Protein AF-A0A222SMG8-F1 (afdb_monomer_lite)

Foldseek 3Di:
DDDDPPPDPDLVNVLVVLVVDPPRQPLVSLVSQLVVCVVVVPPVSNVVSCCQAAFQPPHPDDQDPVQKAFAFDFDWDDDPVDTDGRDTDALVPDDPVCSVPDHRIDGDRGHSHD

pLDDT: mean 89.0, std 13.45, range [37.75, 96.31]

Sequence (114 aa):
MMGWLRRGHQPLDQLEKGVLDDTAPLAGLLCHALIIGGHASSHPLRQWALGELNGYAHTNAEIPDYRRVPAPIQVDSISPAWQRKGERISVLHLPEMARDVIKEEVPIPWGAGT

Secondary structure (DSSP, 8-state):
-------PPPHHHHHHHHHT-TTS-HHHHHHHHHHHHHHTT-HHHHHHHHHHHHBSTTSSSPPPGGGEEE--EEEEEE-SS-EEEEEEE-GGGS-HHHHTT--SEEE--B-S--

Structure (mmCIF, N/CA/C/O backbone):
data_AF-A0A222SMG8-F1
#
_entry.id   AF-A0A222SMG8-F1
#
loop_
_atom_site.group_PDB
_atom_site.id
_atom_site.type_symbol
_atom_site.label_atom_id
_atom_site.label_alt_id
_atom_site.label_comp_id
_atom_site.label_asym_id
_atom_site.label_entity_id
_atom_site.label_seq_id
_atom_site.pdbx_PDB_ins_code
_atom_site.Cartn_x
_atom_site.Cartn_y
_atom_site.Cartn_z
_atom_site.occupancy
_atom_site.B_iso_or_equiv
_atom_site.auth_seq_id
_atom_site.auth_comp_id
_atom_site.auth_asym_id
_atom_site.auth_atom_id
_atom_site.pdbx_PDB_model_num
ATOM 1 N N . MET A 1 1 ? -26.317 18.263 44.662 1.00 37.75 1 MET A N 1
ATOM 2 C CA . MET A 1 1 ? -25.547 17.012 44.498 1.00 37.75 1 MET A CA 1
ATOM 3 C C . MET A 1 1 ? -25.097 16.943 43.045 1.00 37.75 1 MET A C 1
ATOM 5 O O . MET A 1 1 ? -25.942 16.859 42.168 1.00 37.75 1 MET A O 1
ATOM 9 N N . MET A 1 2 ? -23.804 17.163 42.795 1.00 39.81 2 MET A N 1
ATOM 10 C CA . MET A 1 2 ? -23.224 17.364 41.459 1.00 39.81 2 MET A CA 1
ATOM 11 C C . MET A 1 2 ? -22.992 16.028 40.743 1.00 39.81 2 MET A C 1
ATOM 13 O O . MET A 1 2 ? -22.086 15.285 41.110 1.00 39.81 2 MET A O 1
ATOM 17 N N . GLY A 1 3 ? -23.784 15.745 39.709 1.00 40.44 3 GLY A N 1
ATOM 18 C CA . GLY A 1 3 ? -23.515 14.672 38.754 1.00 40.44 3 GLY A CA 1
ATOM 19 C C . GLY A 1 3 ? -22.588 15.174 37.652 1.00 40.44 3 GLY A C 1
ATOM 20 O O . GLY A 1 3 ? -23.049 15.701 36.643 1.00 40.44 3 GLY A O 1
ATOM 21 N N . TRP A 1 4 ? -21.278 15.041 37.849 1.00 41.78 4 TRP A N 1
ATOM 22 C CA . TRP A 1 4 ? -20.298 15.285 36.794 1.00 41.78 4 TRP A CA 1
ATOM 23 C C . TRP A 1 4 ? -20.426 14.186 35.734 1.00 41.78 4 TRP A C 1
ATOM 25 O O . TRP A 1 4 ? -19.866 13.101 35.878 1.00 41.78 4 TRP A O 1
ATOM 35 N N . LEU A 1 5 ? -21.153 14.463 34.649 1.00 49.09 5 LEU A N 1
ATOM 36 C CA . LEU A 1 5 ? -20.961 13.743 33.394 1.00 49.09 5 LEU A CA 1
ATOM 37 C C . LEU A 1 5 ? -19.497 13.942 32.997 1.00 49.09 5 LEU A C 1
ATOM 39 O O . LEU A 1 5 ? -19.109 15.034 32.577 1.00 49.09 5 LEU A O 1
ATOM 43 N N . ARG A 1 6 ? -18.673 12.898 33.136 1.00 49.06 6 ARG A N 1
ATOM 44 C CA . ARG A 1 6 ? -17.401 12.820 32.418 1.00 49.06 6 ARG A CA 1
ATOM 45 C C . ARG A 1 6 ? -17.738 12.873 30.930 1.00 49.06 6 ARG A C 1
ATOM 47 O O . ARG A 1 6 ? -17.988 11.846 30.310 1.00 49.06 6 ARG A O 1
ATOM 54 N N . ARG A 1 7 ? -17.769 14.074 30.355 1.00 49.66 7 ARG A N 1
ATOM 55 C CA . ARG A 1 7 ? -17.708 14.281 28.909 1.00 49.66 7 ARG A CA 1
ATOM 56 C C . ARG A 1 7 ? -16.271 13.964 28.495 1.00 49.66 7 ARG A C 1
ATOM 58 O O . ARG A 1 7 ? -15.456 14.856 28.297 1.00 49.66 7 ARG A O 1
ATOM 65 N N . GLY A 1 8 ? -15.926 12.676 28.482 1.00 53.34 8 GLY A N 1
ATOM 66 C CA . GLY A 1 8 ? -14.788 12.231 27.690 1.00 53.34 8 GLY A CA 1
ATOM 67 C C . GLY A 1 8 ? -15.071 12.651 26.253 1.00 53.34 8 GLY A C 1
ATOM 68 O O . GLY A 1 8 ? -16.205 12.494 25.799 1.00 53.34 8 GLY A O 1
ATOM 69 N N . HIS A 1 9 ? -14.096 13.256 25.579 1.00 55.59 9 HIS A N 1
ATOM 70 C CA . HIS A 1 9 ? -14.213 13.570 24.156 1.00 55.59 9 HIS A CA 1
ATOM 71 C C . HIS A 1 9 ? -14.701 12.322 23.419 1.00 55.59 9 HIS A C 1
ATOM 73 O O . HIS A 1 9 ? -14.142 11.240 23.647 1.00 55.59 9 HIS A O 1
ATOM 79 N N . GLN A 1 10 ? -15.755 12.453 22.603 1.00 74.50 10 GLN A N 1
ATOM 80 C CA . GLN A 1 10 ? -16.263 11.307 21.854 1.00 74.50 10 GLN A CA 1
ATOM 81 C C . GLN A 1 10 ? -15.102 10.752 21.012 1.00 74.50 10 GLN A C 1
ATOM 83 O O . GLN A 1 10 ? -14.269 11.532 20.549 1.00 74.50 10 GLN A O 1
ATOM 88 N N . PRO A 1 11 ? -14.983 9.425 20.831 1.00 79.06 11 PRO A N 1
ATOM 89 C CA . PRO A 1 11 ? -13.890 8.831 20.058 1.00 79.06 11 PRO A CA 1
ATOM 90 C C . PRO A 1 11 ? -13.676 9.487 18.682 1.00 79.06 11 PRO A C 1
ATOM 92 O O . PRO A 1 11 ? -12.543 9.585 18.220 1.00 79.06 11 PR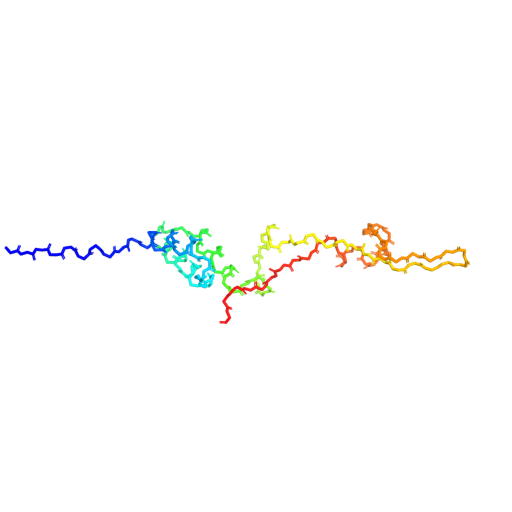O A O 1
ATOM 95 N N . LEU A 1 12 ? -14.752 10.003 18.076 1.00 87.31 12 LEU A N 1
ATOM 96 C CA . LEU A 1 12 ? -14.712 10.783 16.842 1.00 87.31 12 LEU A CA 1
ATOM 97 C C . LEU A 1 12 ? -13.978 12.127 16.999 1.00 87.31 12 LEU A C 1
ATOM 99 O O . LEU A 1 12 ? -13.074 12.391 16.220 1.00 87.31 12 LEU A O 1
ATOM 103 N N . ASP A 1 13 ? -14.268 12.920 18.038 1.00 88.88 13 ASP A N 1
ATOM 104 C CA . ASP A 1 13 ? -13.591 14.205 18.297 1.00 88.88 13 ASP A CA 1
ATOM 105 C C . ASP A 1 13 ? -12.066 14.039 18.426 1.00 88.88 13 ASP A C 1
ATOM 107 O O . ASP A 1 13 ? -11.288 14.920 18.063 1.00 88.88 13 ASP A O 1
ATOM 111 N N . GLN A 1 14 ? -11.624 12.920 19.010 1.00 87.12 14 GLN A N 1
ATOM 112 C CA . GLN A 1 14 ? -10.199 12.620 19.175 1.00 87.12 14 GLN A CA 1
ATOM 113 C C . GLN A 1 14 ? -9.555 12.206 17.853 1.00 87.12 14 GLN A C 1
ATOM 115 O O . GLN A 1 14 ? -8.420 12.597 17.586 1.00 87.12 14 GLN A O 1
ATOM 120 N N . LEU A 1 15 ? -10.276 11.447 17.024 1.00 91.25 15 LEU A N 1
ATOM 121 C CA . LEU A 1 15 ? -9.828 11.114 15.677 1.00 91.25 15 LEU A CA 1
ATOM 122 C C . LEU A 1 15 ? -9.729 12.373 14.808 1.00 91.25 15 LEU A C 1
ATOM 124 O O . LEU A 1 15 ? -8.702 12.574 14.179 1.00 91.25 15 LEU A O 1
ATOM 128 N N . GLU A 1 16 ? -10.740 13.243 14.822 1.00 92.31 16 GLU A N 1
ATOM 129 C CA . GLU A 1 16 ? -10.741 14.499 14.060 1.00 92.31 16 GLU A CA 1
ATOM 130 C C . GLU A 1 16 ? -9.567 15.400 14.448 1.00 92.31 16 GLU A C 1
ATOM 132 O O . GLU A 1 16 ? -8.842 15.883 13.581 1.00 92.31 16 GLU A O 1
ATOM 137 N N . LYS A 1 17 ? -9.321 15.575 15.753 1.00 92.88 17 LYS A N 1
ATOM 138 C CA . LYS A 1 17 ? -8.152 16.321 16.237 1.00 92.88 17 LYS A CA 1
ATOM 139 C C . LYS A 1 17 ? -6.838 15.687 15.799 1.00 92.88 17 LYS A C 1
ATOM 141 O O . LYS A 1 17 ? -5.941 16.406 15.385 1.00 92.88 17 LYS A O 1
ATOM 146 N N . GLY A 1 18 ? -6.730 14.365 15.906 1.00 93.12 18 GLY A N 1
ATOM 147 C CA . GLY A 1 18 ? -5.512 13.646 15.554 1.00 93.12 18 GLY A CA 1
ATOM 148 C C . GLY A 1 18 ? -5.227 13.633 14.051 1.00 93.12 18 GLY A C 1
ATOM 149 O O . GLY A 1 18 ? -4.073 13.690 13.663 1.00 93.12 18 GLY A O 1
ATOM 150 N N . VAL A 1 19 ? -6.255 13.611 13.198 1.00 92.94 19 VAL A N 1
ATOM 151 C CA . VAL A 1 19 ? -6.101 13.695 11.732 1.00 92.94 19 VAL A CA 1
ATOM 152 C C . VAL A 1 19 ? -5.600 15.072 11.289 1.00 92.94 19 VAL A C 1
ATOM 154 O O . VAL A 1 19 ? -4.919 15.170 10.275 1.00 92.94 19 VAL A O 1
ATOM 157 N N . LEU A 1 20 ? -5.928 16.127 12.037 1.00 94.94 20 LEU A N 1
ATOM 158 C CA . LEU A 1 20 ? -5.446 17.489 11.782 1.00 94.94 20 LEU A CA 1
ATOM 159 C C . LEU A 1 20 ? -4.060 17.767 12.391 1.00 94.94 20 LEU A C 1
ATOM 161 O O . LEU A 1 20 ? -3.530 18.862 12.212 1.00 94.94 20 LEU A O 1
ATOM 165 N N . ASP A 1 21 ? -3.496 16.811 13.130 1.00 93.88 21 ASP A N 1
ATOM 166 C CA . ASP A 1 21 ? -2.180 16.905 13.753 1.00 93.88 21 ASP A CA 1
ATOM 167 C C . ASP A 1 21 ? -1.171 16.052 12.974 1.00 93.88 21 ASP A C 1
ATOM 169 O O . ASP A 1 21 ? -1.115 14.832 13.129 1.00 93.88 21 ASP A O 1
ATOM 173 N N . ASP A 1 22 ? -0.327 16.706 12.172 1.00 88.31 22 ASP A N 1
ATOM 174 C CA . ASP A 1 22 ? 0.708 16.056 11.353 1.00 88.31 22 ASP A CA 1
ATOM 175 C C . ASP A 1 22 ? 1.767 15.296 12.178 1.00 88.31 22 ASP A C 1
ATOM 177 O O . ASP A 1 22 ? 2.584 14.560 11.623 1.00 88.31 22 ASP A O 1
ATOM 181 N N . THR A 1 23 ? 1.784 15.468 13.505 1.00 93.50 23 THR A N 1
ATOM 182 C CA . THR A 1 23 ? 2.686 14.740 14.407 1.00 93.50 23 THR A CA 1
ATOM 183 C C . THR A 1 23 ? 2.071 13.460 14.972 1.00 93.50 23 THR A C 1
ATOM 185 O O . THR A 1 23 ? 2.788 12.631 15.542 1.00 93.50 23 THR A O 1
ATOM 188 N N . ALA A 1 24 ? 0.758 13.264 14.815 1.00 93.38 24 ALA A N 1
ATOM 189 C CA . ALA A 1 24 ? 0.068 12.106 15.355 1.00 93.38 24 ALA A CA 1
ATOM 190 C C . ALA A 1 24 ? 0.461 10.818 14.601 1.00 93.38 24 ALA A C 1
ATOM 192 O O . ALA A 1 24 ? 0.455 10.774 13.369 1.00 93.38 24 ALA A O 1
ATOM 193 N N . PRO A 1 25 ? 0.765 9.715 15.312 1.00 93.44 25 PRO A N 1
ATOM 194 C CA . PRO A 1 25 ? 1.128 8.463 14.662 1.00 93.44 25 PRO A CA 1
ATOM 195 C C . PRO A 1 25 ? -0.082 7.845 13.948 1.00 93.44 25 PRO A C 1
ATOM 197 O O . PRO A 1 25 ? -1.096 7.535 14.581 1.00 93.44 25 PRO A O 1
ATOM 200 N N . LEU A 1 26 ? 0.059 7.574 12.645 1.00 93.62 26 LEU A N 1
ATOM 201 C CA . LEU A 1 26 ? -0.991 6.986 11.800 1.00 93.62 26 LEU A CA 1
ATOM 202 C C . LEU A 1 26 ? -1.592 5.702 12.397 1.00 93.62 26 LEU A C 1
ATOM 204 O O . LEU A 1 26 ? -2.811 5.540 12.412 1.00 93.62 26 LEU A O 1
ATOM 208 N N . ALA A 1 27 ? -0.758 4.812 12.944 1.00 94.94 27 ALA A N 1
ATOM 209 C CA . ALA A 1 27 ? -1.222 3.583 13.591 1.00 94.94 27 ALA A CA 1
ATOM 210 C C . ALA A 1 27 ? -2.181 3.861 14.765 1.00 94.94 27 ALA A C 1
ATOM 212 O O . ALA A 1 27 ? -3.186 3.171 14.927 1.00 94.94 27 ALA A O 1
ATOM 213 N N . GLY A 1 28 ? -1.920 4.909 15.553 1.00 94.12 28 GLY A N 1
ATOM 214 C CA . GLY A 1 28 ? -2.804 5.325 16.643 1.00 94.12 28 GLY A CA 1
ATOM 215 C C . GLY A 1 28 ? -4.166 5.804 16.134 1.00 94.12 28 GLY A C 1
ATOM 216 O O . GLY A 1 28 ? -5.203 5.399 16.662 1.00 94.12 28 GLY A O 1
ATOM 217 N N . LEU A 1 29 ? -4.175 6.598 15.059 1.00 95.12 29 LEU A N 1
ATOM 218 C CA . LEU A 1 29 ? -5.408 7.075 14.421 1.00 95.12 29 LEU A CA 1
ATOM 219 C C . LEU A 1 29 ? -6.231 5.920 13.827 1.00 95.12 29 LEU A C 1
ATOM 221 O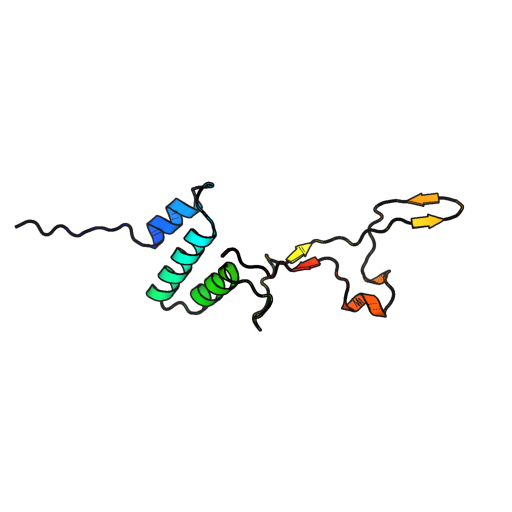 O . LEU A 1 29 ? -7.451 5.875 13.991 1.00 95.12 29 LEU A O 1
ATOM 225 N N . LEU A 1 30 ? -5.576 4.937 13.207 1.00 95.75 30 LEU A N 1
ATOM 226 C CA . LEU A 1 30 ? -6.235 3.736 12.684 1.00 95.75 30 LEU A CA 1
ATOM 227 C C . LEU A 1 30 ? -6.825 2.860 13.803 1.00 95.75 30 LEU A C 1
ATOM 229 O O . LEU A 1 30 ? -7.933 2.343 13.656 1.00 95.75 30 LEU A O 1
ATOM 233 N N . CYS A 1 31 ? -6.148 2.742 14.950 1.00 95.00 31 CYS A N 1
ATOM 234 C CA . CYS A 1 31 ? -6.708 2.087 16.136 1.00 95.00 31 CYS A CA 1
ATOM 235 C C . CYS A 1 31 ? -7.973 2.802 16.646 1.00 95.00 31 CYS A C 1
ATOM 237 O O . CYS A 1 31 ? -8.947 2.139 17.007 1.00 95.00 31 CYS A O 1
ATOM 239 N N . HIS A 1 32 ? -8.015 4.140 16.626 1.00 94.38 32 HIS A N 1
ATOM 240 C CA . HIS A 1 32 ? -9.242 4.884 16.935 1.00 94.38 32 HIS A CA 1
ATOM 241 C C . HIS A 1 32 ? -10.359 4.596 15.924 1.00 94.38 32 HIS A C 1
ATOM 243 O O . HIS A 1 32 ? -11.489 4.323 16.333 1.00 94.38 32 HIS A O 1
ATOM 249 N N . ALA A 1 33 ? -10.054 4.582 14.622 1.00 94.62 33 ALA A N 1
ATOM 250 C CA . ALA A 1 33 ? -11.023 4.230 13.583 1.00 94.62 33 ALA A CA 1
ATOM 251 C C . ALA A 1 33 ? -11.585 2.806 13.771 1.00 94.62 33 ALA A C 1
ATOM 253 O O . ALA A 1 33 ? -12.791 2.589 13.627 1.00 94.62 33 ALA A O 1
ATOM 254 N N . LEU A 1 34 ? -10.743 1.850 14.176 1.00 94.44 34 LEU A N 1
ATOM 255 C CA . LEU A 1 34 ? -11.153 0.485 14.507 1.00 94.44 34 LEU A CA 1
ATOM 256 C C . LEU A 1 34 ? -12.144 0.448 15.685 1.00 94.44 34 LEU A C 1
ATOM 258 O O . LEU A 1 34 ? -13.171 -0.234 15.604 1.00 94.44 34 LEU A O 1
ATOM 262 N N . ILE A 1 35 ? -11.869 1.201 16.757 1.00 93.38 35 ILE A N 1
ATOM 263 C CA . ILE A 1 35 ? -12.745 1.311 17.937 1.00 93.38 35 ILE A CA 1
ATOM 264 C C . ILE A 1 35 ? -14.086 1.957 17.563 1.00 93.38 35 ILE A C 1
ATOM 266 O O . ILE A 1 35 ? -15.144 1.423 17.906 1.00 93.38 35 ILE A O 1
ATOM 270 N N . ILE A 1 36 ? -14.060 3.062 16.808 1.00 93.62 36 ILE A N 1
ATOM 271 C CA . ILE A 1 36 ? -15.265 3.735 16.297 1.00 93.62 36 ILE A CA 1
ATOM 272 C C . ILE A 1 36 ? -16.093 2.769 15.444 1.00 93.62 36 ILE A C 1
ATOM 274 O O . ILE A 1 36 ? -17.302 2.655 15.645 1.00 93.62 36 ILE A O 1
ATOM 278 N N . GLY A 1 37 ? -15.453 2.014 14.546 1.00 92.94 37 GLY A N 1
ATOM 279 C CA . GLY A 1 37 ? -16.114 0.987 13.741 1.00 92.94 37 GLY A CA 1
ATOM 280 C C . GLY A 1 37 ? -16.759 -0.116 14.581 1.00 92.94 37 GLY A C 1
ATOM 281 O O . GLY A 1 37 ? -17.836 -0.595 14.232 1.00 92.94 37 GLY A O 1
ATOM 282 N N . GLY A 1 38 ? -16.152 -0.484 15.713 1.00 92.75 38 GLY A N 1
ATOM 283 C CA . GLY A 1 38 ? -16.750 -1.383 16.702 1.00 92.75 38 GLY A CA 1
ATOM 284 C C . GLY A 1 38 ? -18.024 -0.816 17.323 1.00 92.75 38 GLY A C 1
ATOM 285 O O . GLY A 1 38 ? -19.056 -1.483 17.304 1.00 92.75 38 GLY A O 1
ATOM 286 N N . HIS A 1 39 ? -17.982 0.426 17.808 1.00 91.81 39 HIS A N 1
ATOM 287 C CA . HIS A 1 39 ? -19.150 1.092 18.396 1.00 91.81 39 HIS A CA 1
ATOM 288 C C . HIS A 1 39 ? -20.285 1.305 17.391 1.00 91.81 39 HIS A C 1
ATOM 290 O O . HIS A 1 39 ? -21.450 1.109 17.727 1.00 91.81 39 HIS A O 1
ATOM 296 N N . ALA A 1 40 ? -19.951 1.643 16.146 1.00 91.00 40 ALA A N 1
ATOM 297 C CA . ALA A 1 40 ? -20.916 1.817 15.066 1.00 91.00 40 ALA A CA 1
ATOM 298 C C . ALA A 1 40 ? -21.422 0.487 14.474 1.00 91.00 40 ALA A C 1
ATOM 300 O O . ALA A 1 40 ? -22.221 0.505 13.542 1.00 91.00 40 ALA A O 1
ATOM 301 N N . SER A 1 41 ? -20.935 -0.668 14.954 1.00 92.00 41 SER A N 1
ATOM 302 C CA . SER A 1 41 ? -21.172 -1.985 14.337 1.00 92.00 41 SER A CA 1
ATOM 303 C C . SER A 1 41 ? -20.843 -2.028 12.833 1.00 92.00 41 SER A C 1
ATOM 305 O O . SER A 1 41 ? -21.369 -2.855 12.088 1.00 92.00 41 SER A O 1
ATOM 307 N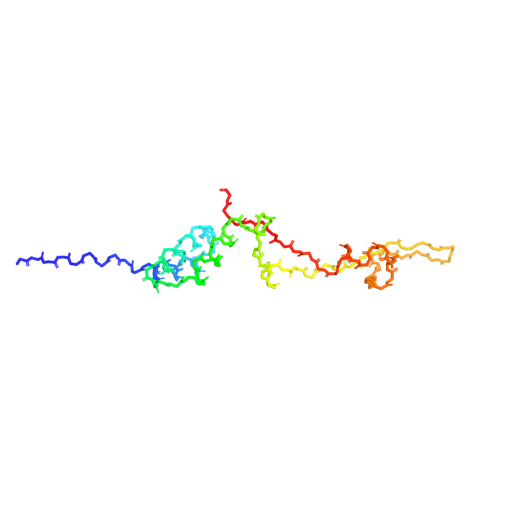 N . SER A 1 42 ? -19.935 -1.161 12.373 1.00 96.31 42 SER A N 1
ATOM 308 C CA . SER A 1 42 ? -19.529 -1.057 10.974 1.00 96.31 42 SER A CA 1
ATOM 309 C C . SER A 1 42 ? -18.446 -2.086 10.676 1.00 96.31 42 SER A C 1
ATOM 311 O O . SER A 1 42 ? -17.256 -1.879 10.923 1.00 96.31 42 SER A O 1
ATOM 313 N N . HIS A 1 43 ? -18.864 -3.238 10.156 1.00 95.44 43 HIS A N 1
ATOM 314 C CA . HIS A 1 43 ? -17.932 -4.267 9.705 1.00 95.44 43 HIS A CA 1
ATOM 315 C C . HIS A 1 43 ? -16.952 -3.763 8.624 1.00 95.44 43 HIS A C 1
ATOM 317 O O . HIS A 1 43 ? -15.757 -4.011 8.796 1.00 95.44 43 HIS A O 1
ATOM 323 N N . PRO A 1 44 ? -17.382 -2.995 7.597 1.00 94.62 44 PRO A N 1
ATOM 324 C CA . PRO A 1 44 ? -16.467 -2.471 6.580 1.00 94.62 44 PRO A CA 1
ATOM 325 C C . PRO A 1 44 ? -15.360 -1.588 7.163 1.00 94.62 44 PRO A C 1
ATOM 327 O O . PRO A 1 44 ? -14.194 -1.781 6.835 1.00 94.62 44 PRO A O 1
ATOM 330 N N . LEU A 1 45 ? -15.698 -0.682 8.090 1.00 94.88 45 LEU A N 1
ATOM 331 C CA . LEU A 1 45 ? -14.713 0.211 8.708 1.00 94.88 45 LEU A CA 1
ATOM 332 C C . LEU A 1 45 ? -13.685 -0.566 9.538 1.00 94.88 45 LEU A C 1
ATOM 334 O O . LEU A 1 45 ? -12.496 -0.263 9.496 1.00 94.88 45 LEU A O 1
ATOM 338 N N . ARG A 1 46 ? -14.129 -1.601 10.263 1.00 95.12 46 ARG A N 1
ATOM 339 C CA . ARG A 1 46 ? -13.215 -2.458 11.028 1.00 95.12 46 ARG A CA 1
ATOM 340 C C . ARG A 1 46 ? -12.278 -3.253 10.126 1.00 95.12 46 ARG A C 1
ATOM 342 O O . ARG A 1 46 ? -11.096 -3.335 10.430 1.00 95.12 46 ARG A O 1
ATOM 349 N N . GLN A 1 47 ? -12.795 -3.848 9.049 1.00 94.81 47 GLN A N 1
ATOM 350 C CA . GLN A 1 47 ? -11.971 -4.614 8.107 1.00 94.81 47 GLN A CA 1
ATOM 351 C C . GLN A 1 47 ? -10.944 -3.722 7.413 1.00 94.81 47 GLN A C 1
ATOM 353 O O . GLN A 1 47 ? -9.770 -4.076 7.375 1.00 94.81 47 GLN A O 1
ATOM 358 N N . TRP A 1 48 ? -11.367 -2.542 6.958 1.00 95.56 48 TRP A N 1
ATOM 359 C CA . TRP A 1 48 ? -10.468 -1.543 6.394 1.00 95.56 48 TRP A CA 1
ATOM 360 C C . TRP A 1 48 ? -9.369 -1.146 7.388 1.00 95.56 48 TRP A C 1
ATOM 362 O O . TRP A 1 48 ? -8.193 -1.300 7.080 1.00 95.56 48 TRP A O 1
ATOM 372 N N . ALA A 1 49 ? -9.722 -0.736 8.612 1.00 95.62 49 ALA A N 1
ATOM 373 C CA . ALA A 1 49 ? -8.735 -0.303 9.604 1.00 95.62 49 ALA A CA 1
ATOM 374 C C . ALA A 1 49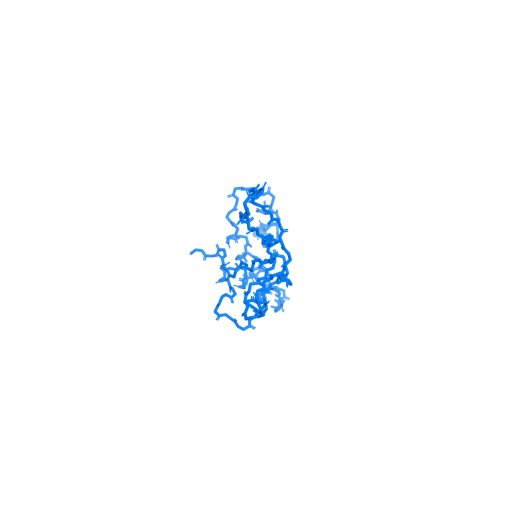 ? -7.740 -1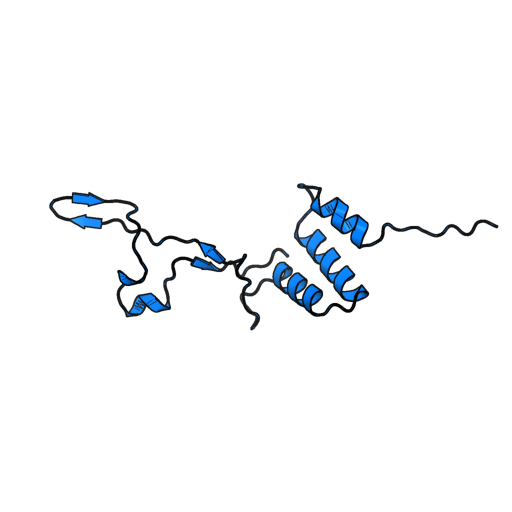.421 9.967 1.00 95.62 49 ALA A C 1
ATOM 376 O O . ALA A 1 49 ? -6.550 -1.162 10.124 1.00 95.62 49 ALA A O 1
ATOM 377 N N . LEU A 1 50 ? -8.206 -2.674 10.057 1.00 95.00 50 LEU A N 1
ATOM 378 C CA . LEU A 1 50 ? -7.339 -3.836 10.276 1.00 95.00 50 LEU A CA 1
ATOM 379 C C . LEU A 1 50 ? -6.402 -4.103 9.093 1.00 95.00 50 LEU A C 1
ATOM 381 O O . LEU A 1 50 ? -5.243 -4.441 9.323 1.00 95.00 50 LEU A O 1
ATOM 385 N N . GLY A 1 51 ? -6.885 -3.961 7.857 1.00 95.62 51 GLY A N 1
ATOM 386 C CA . GLY A 1 51 ? -6.064 -4.084 6.651 1.00 95.62 51 GLY A CA 1
ATOM 387 C C . GLY A 1 51 ? -5.004 -2.987 6.570 1.00 95.62 51 GLY A C 1
ATOM 388 O O . GLY A 1 51 ? -3.840 -3.265 6.303 1.00 95.62 51 GLY A O 1
ATOM 389 N N . GLU A 1 52 ? -5.365 -1.747 6.899 1.00 96.19 52 GLU A N 1
ATOM 390 C CA . GLU A 1 52 ? -4.413 -0.635 6.943 1.00 96.19 52 GLU A CA 1
ATOM 391 C C . GLU A 1 52 ? -3.346 -0.816 8.037 1.00 96.19 52 GLU A C 1
ATOM 393 O O . GLU A 1 52 ? -2.174 -0.511 7.806 1.00 96.19 52 GLU A O 1
ATOM 398 N N . LEU A 1 53 ? -3.729 -1.345 9.206 1.00 95.81 53 LEU A N 1
ATOM 399 C CA . LEU A 1 53 ? -2.822 -1.614 10.327 1.00 95.81 53 LEU A CA 1
ATOM 400 C C . LEU A 1 53 ? -1.884 -2.791 10.060 1.00 95.81 53 LEU A C 1
ATOM 402 O O . LEU A 1 53 ? -0.679 -2.643 10.221 1.00 95.81 53 LEU A O 1
ATOM 406 N N . ASN A 1 54 ? -2.413 -3.944 9.654 1.00 94.94 54 ASN A N 1
ATOM 407 C CA . ASN A 1 54 ? -1.641 -5.189 9.558 1.00 94.94 54 ASN A CA 1
ATOM 408 C C . ASN A 1 54 ? -1.059 -5.433 8.159 1.00 94.94 54 ASN A C 1
ATOM 410 O O . ASN A 1 54 ? -0.184 -6.279 7.977 1.00 94.94 54 ASN A O 1
ATOM 414 N N . GLY A 1 55 ? -1.546 -4.698 7.161 1.00 95.00 55 GLY A N 1
ATOM 415 C CA . GLY A 1 55 ? -1.239 -4.936 5.763 1.00 95.00 55 GLY A CA 1
ATOM 416 C C . GLY A 1 55 ? -2.093 -6.040 5.142 1.00 95.00 55 GLY A C 1
ATOM 417 O O . GLY A 1 55 ? -2.911 -6.703 5.780 1.00 95.00 55 GLY A O 1
ATOM 418 N N . TYR A 1 56 ? -1.861 -6.234 3.851 1.00 94.56 56 TYR A N 1
ATOM 419 C CA . TYR A 1 56 ? -2.606 -7.105 2.950 1.00 94.56 56 TYR A CA 1
ATOM 420 C C . TYR A 1 56 ? -1.752 -8.270 2.415 1.00 94.56 56 TYR A C 1
ATOM 422 O O . TYR A 1 56 ? -2.281 -9.181 1.795 1.00 94.56 56 TYR A O 1
ATOM 430 N N . ALA A 1 57 ? -0.434 -8.280 2.671 1.00 88.62 57 ALA A N 1
ATOM 431 C CA . ALA A 1 57 ? 0.509 -9.244 2.080 1.00 88.62 57 ALA A CA 1
ATOM 432 C C . ALA A 1 57 ? 0.180 -10.724 2.357 1.00 88.62 57 ALA A C 1
ATOM 434 O O . ALA A 1 57 ? 0.503 -11.588 1.549 1.00 88.62 57 ALA A O 1
ATOM 435 N N . HIS A 1 58 ? -0.439 -11.011 3.504 1.00 86.12 58 HIS A N 1
ATOM 436 C CA . HIS A 1 58 ? -0.739 -12.370 3.969 1.00 86.12 58 HIS A CA 1
ATOM 437 C C . HIS A 1 58 ? -2.245 -12.604 4.134 1.00 86.12 58 HIS A C 1
ATOM 439 O O . HIS A 1 58 ? -2.663 -13.477 4.895 1.00 86.12 58 HIS A O 1
ATOM 445 N N . THR A 1 59 ? -3.071 -11.789 3.477 1.00 87.00 59 THR A N 1
ATOM 446 C CA . THR A 1 59 ? -4.529 -11.889 3.553 1.00 87.00 59 THR A CA 1
ATOM 447 C C . THR A 1 59 ? -5.103 -12.200 2.174 1.00 87.00 59 THR A C 1
ATOM 449 O O . THR A 1 59 ? -4.484 -11.932 1.149 1.00 87.00 59 THR A O 1
ATOM 452 N N . ASN A 1 60 ? -6.316 -12.754 2.145 1.00 85.81 60 ASN A N 1
ATOM 453 C CA . ASN A 1 60 ? -7.080 -12.906 0.902 1.00 85.81 60 ASN A CA 1
ATOM 454 C C . ASN A 1 60 ? -7.839 -11.617 0.532 1.00 85.81 60 ASN A C 1
ATOM 456 O O . ASN A 1 60 ? -8.699 -11.648 -0.346 1.00 85.81 60 ASN A O 1
ATOM 460 N N . ALA A 1 61 ? -7.603 -10.514 1.251 1.00 87.06 61 ALA A N 1
ATOM 461 C CA . ALA A 1 61 ? -8.280 -9.255 0.994 1.00 87.06 61 ALA A CA 1
ATOM 462 C C . ALA A 1 61 ? -7.637 -8.550 -0.202 1.00 87.06 61 ALA A C 1
ATOM 464 O O . ALA A 1 61 ? -6.418 -8.556 -0.370 1.00 87.06 61 ALA A O 1
ATOM 465 N N . GLU A 1 62 ? -8.470 -7.920 -1.023 1.00 90.81 62 GLU A N 1
ATOM 466 C CA . GLU A 1 62 ? -7.991 -7.110 -2.133 1.00 90.81 62 GLU A CA 1
ATOM 467 C C . GLU A 1 62 ? -7.243 -5.875 -1.616 1.00 90.81 62 GLU A C 1
ATOM 469 O O . GLU A 1 62 ? -7.685 -5.212 -0.675 1.00 90.81 62 GLU A O 1
ATOM 474 N N . I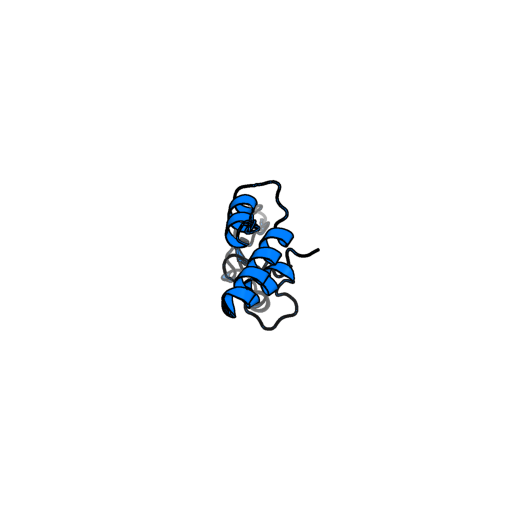LE A 1 63 ? -6.100 -5.573 -2.239 1.00 93.25 63 ILE A N 1
ATOM 475 C CA . ILE A 1 63 ? -5.334 -4.360 -1.951 1.00 93.25 63 ILE A CA 1
ATOM 476 C C . ILE A 1 63 ? -6.095 -3.171 -2.549 1.00 93.25 63 ILE A C 1
ATOM 478 O O . ILE A 1 63 ? -6.264 -3.150 -3.772 1.00 93.25 63 ILE A O 1
ATOM 482 N N . PRO A 1 64 ? -6.501 -2.177 -1.736 1.00 94.44 64 PRO A N 1
ATOM 483 C CA . PRO A 1 64 ? -7.216 -1.007 -2.230 1.00 94.44 64 PRO A CA 1
ATOM 484 C C . PRO A 1 64 ? -6.437 -0.254 -3.313 1.00 94.44 64 PRO A C 1
ATOM 486 O O . PRO A 1 64 ? -5.215 -0.134 -3.226 1.00 94.44 64 PRO A O 1
ATOM 489 N N . ASP A 1 65 ? -7.141 0.325 -4.287 1.00 94.38 65 ASP A N 1
ATOM 490 C CA . ASP A 1 65 ? -6.524 1.022 -5.429 1.00 94.38 65 ASP A CA 1
ATOM 491 C C . ASP A 1 65 ? -5.568 2.143 -5.005 1.00 94.38 65 ASP A C 1
ATOM 493 O O . ASP A 1 65 ? -4.499 2.307 -5.584 1.00 94.38 65 ASP A O 1
ATOM 497 N N . TYR A 1 66 ? -5.889 2.874 -3.933 1.00 95.00 66 TYR A N 1
ATOM 498 C CA . TYR A 1 66 ? -5.023 3.937 -3.407 1.00 95.00 66 TYR A CA 1
ATOM 499 C C . TYR A 1 66 ? -3.704 3.420 -2.802 1.00 95.00 66 TYR A C 1
ATOM 501 O O . TYR A 1 66 ? -2.802 4.211 -2.533 1.00 95.00 66 TYR A O 1
ATOM 509 N N . ARG A 1 67 ? -3.571 2.105 -2.578 1.00 94.69 67 ARG A N 1
ATOM 510 C CA . ARG A 1 67 ? -2.318 1.443 -2.183 1.00 94.69 67 ARG A CA 1
ATOM 511 C C . ARG A 1 67 ? -1.535 0.901 -3.375 1.00 94.69 67 ARG A C 1
ATOM 513 O O . ARG A 1 67 ? -0.541 0.204 -3.178 1.00 94.69 67 ARG A O 1
ATOM 520 N N . ARG A 1 68 ? -1.951 1.210 -4.601 1.00 95.25 68 ARG A N 1
ATOM 521 C CA . ARG A 1 68 ? -1.195 0.933 -5.821 1.00 95.25 68 ARG A CA 1
ATOM 522 C C . ARG A 1 68 ? -0.598 2.235 -6.316 1.00 95.25 68 ARG A C 1
ATOM 524 O O . ARG A 1 68 ? -1.310 3.173 -6.665 1.00 95.25 68 ARG A O 1
ATOM 531 N N . VAL A 1 69 ? 0.727 2.306 -6.311 1.00 95.38 69 VAL A N 1
ATOM 532 C CA . VAL A 1 69 ? 1.432 3.492 -6.799 1.00 95.38 69 VAL A CA 1
ATOM 533 C C . VAL A 1 69 ? 1.820 3.296 -8.262 1.00 95.38 69 VAL A C 1
ATOM 535 O O . VAL A 1 69 ? 2.314 2.220 -8.612 1.00 95.38 69 VAL A O 1
ATOM 538 N N . PRO A 1 70 ? 1.637 4.310 -9.129 1.00 94.75 70 PRO A N 1
ATOM 539 C CA . PRO A 1 70 ? 2.143 4.254 -10.493 1.00 94.75 70 PRO A CA 1
ATOM 540 C C . PRO A 1 70 ? 3.656 4.024 -10.497 1.00 94.75 70 PRO A C 1
ATOM 542 O O . PRO A 1 70 ? 4.411 4.771 -9.875 1.00 94.75 70 PRO A O 1
ATOM 545 N N . ALA A 1 71 ? 4.098 3.007 -11.226 1.00 95.00 71 ALA A N 1
ATOM 546 C CA . ALA A 1 71 ? 5.491 2.595 -11.314 1.00 95.00 71 ALA A CA 1
ATOM 547 C C . ALA A 1 71 ? 5.869 2.407 -12.792 1.00 95.00 71 ALA A C 1
ATOM 549 O O . ALA A 1 71 ? 5.773 1.301 -13.321 1.00 95.00 71 ALA A O 1
ATOM 550 N N . PRO A 1 72 ? 6.262 3.488 -13.494 1.00 95.06 72 PRO A N 1
ATOM 551 C CA . PRO A 1 72 ? 6.651 3.407 -14.896 1.00 95.06 72 PRO A CA 1
ATOM 552 C C . PRO A 1 72 ? 7.793 2.412 -15.093 1.00 95.06 72 PRO A C 1
ATOM 554 O O . PRO A 1 72 ? 8.791 2.473 -14.374 1.00 95.06 72 PRO A O 1
ATOM 557 N N . ILE A 1 73 ? 7.704 1.573 -16.121 1.00 95.69 73 ILE A N 1
ATOM 558 C CA . ILE A 1 73 ? 8.837 0.739 -16.522 1.00 95.69 73 ILE A CA 1
ATOM 559 C C . ILE A 1 73 ? 9.813 1.618 -17.301 1.00 95.69 73 ILE A C 1
ATOM 561 O O . ILE A 1 73 ? 9.429 2.274 -18.273 1.00 95.69 73 ILE A O 1
ATOM 565 N N . GLN A 1 74 ? 11.073 1.628 -16.876 1.00 95.75 74 GLN A N 1
ATOM 566 C CA . GLN A 1 74 ? 12.153 2.343 -17.544 1.00 95.75 74 GLN A CA 1
ATOM 567 C C . GLN A 1 74 ? 13.261 1.384 -17.957 1.00 95.75 74 GLN A C 1
ATOM 569 O O . GLN A 1 74 ? 13.570 0.433 -17.239 1.00 95.75 74 GLN A O 1
ATOM 574 N N . VAL A 1 75 ? 13.867 1.655 -19.110 1.00 94.00 75 VAL A N 1
ATOM 575 C CA . VAL A 1 75 ? 15.000 0.893 -19.632 1.00 94.00 75 VAL A CA 1
ATOM 576 C C . VAL A 1 75 ? 16.126 1.816 -20.075 1.00 94.00 75 VAL A C 1
ATOM 578 O O . VAL A 1 75 ? 15.907 2.942 -20.529 1.00 94.00 75 VAL A O 1
ATOM 581 N N . ASP A 1 76 ? 17.342 1.297 -19.966 1.00 95.75 76 ASP A N 1
ATOM 582 C CA . ASP A 1 76 ? 18.522 1.878 -20.585 1.00 95.75 76 ASP A CA 1
ATOM 583 C C . ASP A 1 76 ? 18.818 1.086 -21.863 1.00 95.75 76 ASP A C 1
ATOM 585 O O . ASP A 1 76 ? 19.052 -0.123 -21.826 1.00 95.75 76 ASP A O 1
ATOM 589 N N . SER A 1 77 ? 18.793 1.775 -23.000 1.00 91.88 77 SER A N 1
ATOM 590 C CA . SER A 1 77 ? 18.887 1.184 -24.333 1.00 91.88 77 SER A CA 1
ATOM 591 C C . SER A 1 77 ? 20.182 1.631 -25.012 1.00 91.88 77 SER A C 1
ATOM 593 O O . SER A 1 77 ? 20.496 2.824 -25.073 1.00 91.88 77 SER A O 1
ATOM 595 N N . ILE A 1 78 ? 20.932 0.675 -25.564 1.00 94.06 78 ILE A N 1
ATOM 596 C CA . ILE A 1 78 ? 22.166 0.926 -26.315 1.00 94.06 78 ILE A CA 1
ATOM 597 C C . ILE A 1 78 ? 22.075 0.323 -27.714 1.00 94.06 78 ILE A C 1
ATOM 599 O O . ILE A 1 78 ? 21.744 -0.846 -27.892 1.00 94.06 78 ILE A O 1
ATOM 603 N N . SER A 1 79 ? 22.411 1.129 -28.714 1.00 90.31 79 SER A N 1
ATOM 604 C CA . SER A 1 79 ? 22.652 0.697 -30.085 1.00 90.31 79 SER A CA 1
ATOM 605 C C . SER A 1 79 ? 23.986 1.277 -30.578 1.00 90.31 79 SER A C 1
ATOM 607 O O . SER A 1 79 ? 24.517 2.207 -29.964 1.00 90.31 79 SER A O 1
ATOM 609 N N . PRO A 1 80 ? 24.532 0.799 -31.709 1.00 93.56 80 PRO A N 1
ATOM 610 C CA . PRO A 1 80 ? 25.747 1.376 -32.285 1.00 93.56 80 PRO A CA 1
ATOM 611 C C . PRO A 1 80 ? 25.632 2.872 -32.623 1.00 93.56 80 PRO A C 1
ATOM 613 O O . PRO A 1 80 ? 26.640 3.571 -32.644 1.00 93.56 80 PRO A O 1
ATOM 616 N N . ALA A 1 81 ? 24.419 3.367 -32.892 1.00 93.19 81 ALA A N 1
ATOM 617 C CA . ALA A 1 81 ? 24.177 4.747 -33.312 1.00 93.19 81 ALA A CA 1
ATOM 618 C C . ALA A 1 81 ? 23.732 5.671 -32.167 1.00 93.19 81 ALA A C 1
ATOM 620 O O . ALA A 1 81 ? 23.812 6.892 -32.296 1.00 93.19 81 ALA A O 1
ATOM 621 N N . TRP A 1 82 ? 23.220 5.121 -31.063 1.00 89.38 82 TRP A N 1
ATOM 622 C CA . TRP A 1 82 ? 22.642 5.918 -29.985 1.00 89.38 82 TRP A CA 1
ATOM 623 C C . TRP A 1 82 ? 22.612 5.175 -28.652 1.00 89.38 82 TRP A C 1
ATOM 625 O O . TRP A 1 82 ? 22.518 3.953 -28.589 1.00 89.38 82 TRP A O 1
ATOM 635 N N . GLN A 1 83 ? 22.620 5.954 -27.575 1.00 93.81 83 GLN A N 1
ATOM 636 C CA . GLN A 1 83 ? 22.363 5.501 -26.213 1.00 93.81 83 GLN A CA 1
ATOM 637 C C . GLN A 1 83 ? 21.226 6.340 -25.624 1.00 93.81 83 GLN A C 1
ATOM 639 O O . GLN A 1 83 ? 21.153 7.558 -25.845 1.00 93.81 83 GLN A O 1
ATOM 644 N N . ARG A 1 84 ? 20.318 5.685 -24.903 1.00 93.62 84 ARG A N 1
ATOM 645 C CA . ARG A 1 84 ? 19.197 6.302 -24.190 1.00 93.62 84 ARG A CA 1
ATOM 646 C C . ARG A 1 84 ? 19.138 5.719 -22.788 1.00 93.62 84 ARG A C 1
ATOM 648 O O . ARG A 1 84 ? 19.364 4.529 -22.608 1.00 93.62 84 ARG A O 1
ATOM 655 N N . LYS A 1 85 ? 18.864 6.575 -21.809 1.00 94.31 85 LYS A N 1
ATOM 656 C CA . LYS A 1 85 ? 18.694 6.179 -20.414 1.00 94.31 85 LYS A CA 1
ATOM 657 C C . LYS A 1 85 ? 17.325 6.594 -19.918 1.00 94.31 85 LYS A C 1
ATOM 659 O O . LYS A 1 85 ? 16.842 7.654 -20.321 1.00 94.31 85 LYS A O 1
ATOM 664 N N . GLY A 1 86 ? 16.744 5.782 -19.043 1.00 94.19 86 GLY A N 1
ATOM 665 C CA . GLY A 1 86 ? 15.443 6.054 -18.437 1.00 94.19 86 GLY A CA 1
ATOM 666 C C . GLY A 1 86 ? 14.303 6.146 -19.454 1.00 94.19 86 GLY A C 1
ATOM 667 O O . GLY A 1 86 ? 13.334 6.870 -19.227 1.00 94.19 86 GLY A O 1
ATOM 668 N N . GLU A 1 87 ? 14.419 5.461 -20.595 1.00 94.06 87 GLU A N 1
ATOM 669 C CA . GLU A 1 87 ? 13.357 5.433 -21.595 1.00 94.06 87 GLU A CA 1
ATOM 670 C C . GLU A 1 87 ? 12.154 4.697 -21.013 1.00 94.06 87 GLU A C 1
ATOM 672 O O . GLU A 1 87 ? 12.261 3.541 -20.601 1.00 94.06 87 GLU A O 1
ATOM 677 N N . ARG A 1 88 ? 10.999 5.368 -20.964 1.00 94.94 88 ARG A N 1
ATOM 678 C CA . ARG A 1 88 ? 9.770 4.735 -20.499 1.00 94.94 88 ARG A CA 1
ATOM 679 C C . ARG A 1 88 ? 9.240 3.794 -21.575 1.00 94.94 88 ARG A C 1
ATOM 681 O O . ARG A 1 88 ? 9.009 4.215 -22.706 1.00 94.94 88 ARG A O 1
ATOM 688 N N . ILE A 1 89 ? 8.962 2.554 -21.191 1.00 94.81 89 ILE A N 1
ATOM 689 C CA . ILE A 1 89 ? 8.340 1.555 -22.060 1.00 94.81 89 ILE A CA 1
ATOM 690 C C . ILE A 1 89 ? 7.006 1.081 -21.485 1.00 94.81 89 ILE A C 1
ATOM 692 O O . ILE A 1 89 ? 6.763 1.177 -20.286 1.00 94.81 89 ILE A O 1
ATOM 696 N N . SER A 1 90 ? 6.143 0.559 -22.356 1.00 94.75 90 SER A N 1
ATOM 697 C CA . SER A 1 90 ? 4.921 -0.139 -21.950 1.00 94.75 90 SER A CA 1
ATOM 698 C C . SER A 1 90 ? 5.232 -1.591 -21.582 1.00 94.75 90 SER A C 1
ATOM 700 O O . SER A 1 90 ? 6.149 -2.189 -22.151 1.00 94.75 90 SER A O 1
ATOM 702 N N . VAL A 1 91 ? 4.398 -2.200 -20.731 1.00 95.25 91 VAL A N 1
ATOM 703 C CA . VAL A 1 91 ? 4.386 -3.658 -20.486 1.00 95.25 91 VAL A CA 1
ATOM 704 C C . VAL A 1 91 ? 4.383 -4.460 -21.796 1.00 95.25 91 VAL A C 1
ATOM 706 O O . VAL A 1 91 ? 4.996 -5.520 -21.873 1.00 95.25 91 VAL A O 1
ATOM 709 N N . LEU A 1 92 ? 3.751 -3.954 -22.862 1.00 95.38 92 LEU A N 1
ATOM 710 C CA . LEU A 1 92 ? 3.690 -4.639 -24.160 1.00 95.38 92 LEU A CA 1
ATOM 711 C C . LEU A 1 92 ? 5.060 -4.799 -24.841 1.00 95.38 92 LEU A C 1
ATOM 713 O O . LEU A 1 92 ? 5.234 -5.718 -25.643 1.00 95.38 92 LEU A O 1
ATOM 717 N N . HIS A 1 93 ? 6.034 -3.947 -24.510 1.00 94.44 93 HIS A N 1
ATOM 718 C CA . HIS A 1 93 ? 7.410 -4.064 -25.000 1.00 94.44 93 HIS A CA 1
ATOM 719 C C . HIS A 1 93 ? 8.215 -5.141 -24.261 1.00 94.44 93 HIS A C 1
ATOM 721 O O . HIS A 1 93 ? 9.302 -5.500 -24.709 1.00 94.44 93 HIS A O 1
ATOM 727 N N . LEU A 1 94 ? 7.699 -5.675 -23.150 1.00 94.12 94 LEU A N 1
ATOM 728 C CA . LEU A 1 94 ? 8.333 -6.783 -22.453 1.00 94.12 94 LEU A CA 1
ATOM 729 C C . LEU A 1 94 ? 8.111 -8.111 -23.197 1.00 94.12 94 LEU A C 1
ATOM 731 O O . LEU A 1 94 ? 7.075 -8.291 -23.858 1.00 94.12 94 LEU A O 1
ATOM 735 N N . PRO A 1 95 ? 9.042 -9.073 -23.040 1.00 94.50 95 PRO A N 1
ATOM 736 C CA . PRO A 1 95 ? 8.815 -10.459 -23.431 1.00 94.50 95 PRO A CA 1
ATOM 737 C C . PRO A 1 95 ? 7.514 -10.996 -22.830 1.00 94.50 95 PRO A C 1
ATOM 739 O O . PRO A 1 95 ? 7.182 -10.669 -21.692 1.00 94.50 95 PRO A O 1
ATOM 742 N N . GLU A 1 96 ? 6.802 -11.851 -23.567 1.00 95.19 96 GLU A N 1
ATOM 743 C CA . GLU A 1 96 ? 5.480 -12.363 -23.172 1.00 95.19 96 GLU A CA 1
ATOM 744 C C . GLU A 1 96 ? 5.472 -12.959 -21.757 1.00 95.19 96 GLU A C 1
ATOM 746 O O . GLU A 1 96 ? 4.623 -12.597 -20.948 1.00 95.19 96 GLU A O 1
ATOM 751 N N . MET A 1 97 ? 6.501 -13.743 -21.414 1.00 93.69 97 MET A N 1
ATOM 752 C CA . MET A 1 97 ? 6.676 -14.343 -20.083 1.00 93.69 97 MET A CA 1
ATOM 753 C C . MET A 1 97 ? 6.699 -13.337 -18.919 1.00 93.69 97 MET A C 1
ATOM 755 O O . MET A 1 97 ? 6.449 -13.713 -17.779 1.00 93.69 97 MET A O 1
ATOM 759 N N . ALA A 1 98 ? 7.042 -12.074 -19.181 1.00 93.69 98 ALA A N 1
ATOM 760 C CA . ALA A 1 98 ? 7.176 -11.039 -18.164 1.00 93.69 98 ALA A CA 1
ATOM 761 C C . ALA A 1 98 ? 5.941 -10.131 -18.066 1.00 93.69 98 ALA A C 1
ATOM 763 O O . ALA A 1 98 ? 5.805 -9.417 -17.076 1.00 93.69 98 ALA A O 1
ATOM 764 N N . ARG A 1 99 ? 5.027 -10.162 -19.048 1.00 93.56 99 ARG A N 1
ATOM 765 C CA . ARG A 1 99 ? 3.855 -9.265 -19.101 1.00 93.56 99 ARG A CA 1
ATOM 766 C C . ARG A 1 99 ? 2.865 -9.502 -17.960 1.00 93.56 99 ARG A C 1
ATOM 768 O O . ARG A 1 99 ? 2.166 -8.578 -17.537 1.00 93.56 99 ARG A O 1
ATOM 775 N N . ASP A 1 100 ? 2.824 -10.724 -17.434 1.00 91.25 100 ASP A N 1
ATOM 776 C CA . ASP A 1 100 ? 1.954 -11.084 -16.311 1.00 91.25 100 ASP A CA 1
ATOM 777 C C . ASP A 1 100 ? 2.564 -10.761 -14.949 1.00 91.25 100 ASP A C 1
ATOM 779 O O . ASP A 1 100 ? 1.828 -10.489 -14.003 1.00 91.25 100 ASP A O 1
ATOM 783 N N . VAL A 1 101 ? 3.893 -10.721 -14.867 1.00 90.94 101 VAL A N 1
ATOM 784 C CA . VAL A 1 101 ? 4.630 -10.535 -13.610 1.00 90.94 101 VAL A CA 1
ATOM 785 C C . VAL A 1 101 ? 5.006 -9.070 -13.386 1.00 90.94 101 VAL A C 1
ATOM 787 O O . VAL A 1 101 ? 4.933 -8.581 -12.263 1.00 90.94 101 VAL A O 1
ATOM 790 N N . ILE A 1 102 ? 5.396 -8.356 -14.444 1.00 92.75 102 ILE A N 1
ATOM 791 C CA . ILE A 1 102 ? 5.834 -6.961 -14.374 1.00 92.75 102 ILE A CA 1
ATOM 792 C C . ILE A 1 102 ? 4.685 -6.059 -14.820 1.00 92.75 102 ILE A C 1
ATOM 794 O O . ILE A 1 102 ? 4.191 -6.165 -15.943 1.00 92.75 102 ILE A O 1
ATOM 798 N N . LYS A 1 103 ? 4.276 -5.153 -13.933 1.00 92.88 103 LYS A N 1
ATOM 799 C CA . LYS A 1 103 ? 3.203 -4.179 -14.157 1.00 92.88 103 LYS A CA 1
ATOM 800 C C . LYS A 1 103 ? 3.751 -2.756 -14.066 1.00 92.88 103 LYS A C 1
ATOM 802 O O . LYS A 1 103 ? 4.836 -2.537 -13.540 1.00 92.88 103 LYS A O 1
ATOM 807 N N . GLU A 1 104 ? 2.979 -1.791 -14.561 1.00 94.75 104 GLU A N 1
ATOM 808 C CA . GLU A 1 104 ? 3.274 -0.351 -14.437 1.00 94.75 104 GLU A CA 1
ATOM 809 C C . GLU A 1 104 ? 2.740 0.257 -13.123 1.00 94.75 104 GLU A C 1
ATOM 811 O O . GLU A 1 104 ? 2.547 1.468 -13.005 1.00 94.75 104 GLU A O 1
ATOM 816 N N . GLU A 1 105 ? 2.487 -0.590 -12.128 1.00 95.06 105 GLU A N 1
ATOM 817 C CA . GLU A 1 105 ? 2.055 -0.228 -10.784 1.00 95.06 105 GLU A CA 1
ATOM 818 C C . GLU A 1 105 ? 2.720 -1.147 -9.759 1.00 95.06 105 GLU A C 1
ATOM 820 O O . GLU A 1 105 ? 2.982 -2.321 -10.034 1.00 95.06 105 GLU A O 1
ATOM 825 N N . VAL A 1 106 ? 2.987 -0.609 -8.572 1.00 93.94 106 VAL A N 1
ATOM 826 C CA . VAL A 1 106 ? 3.510 -1.374 -7.439 1.00 93.94 106 VAL A CA 1
ATOM 827 C C . VAL A 1 106 ? 2.473 -1.348 -6.319 1.00 93.94 106 VAL A C 1
ATOM 829 O O . VAL A 1 106 ? 2.124 -0.264 -5.841 1.00 93.94 106 VAL A O 1
ATOM 832 N N . PRO A 1 107 ? 1.964 -2.511 -5.877 1.00 94.19 107 PRO A N 1
ATOM 833 C CA . PRO A 1 107 ? 1.132 -2.568 -4.687 1.00 94.19 107 PRO A CA 1
ATOM 834 C C . PRO A 1 107 ? 1.980 -2.337 -3.429 1.00 94.19 107 PRO A C 1
ATOM 836 O O . PRO A 1 107 ? 3.112 -2.811 -3.334 1.00 94.19 107 PRO A O 1
ATOM 839 N N . ILE A 1 108 ? 1.406 -1.660 -2.435 1.00 94.62 108 ILE A N 1
ATOM 840 C CA . ILE A 1 108 ? 1.978 -1.460 -1.098 1.00 94.62 108 ILE A CA 1
ATOM 841 C C . ILE A 1 108 ? 1.194 -2.329 -0.101 1.00 94.62 108 ILE A C 1
ATOM 843 O O . ILE A 1 108 ? 0.231 -1.868 0.526 1.00 94.62 108 ILE A O 1
ATOM 847 N N . PRO A 1 109 ? 1.570 -3.612 0.057 1.00 94.31 109 PRO A N 1
ATOM 848 C CA . PRO A 1 109 ? 0.820 -4.550 0.880 1.00 94.31 109 PRO A CA 1
ATOM 849 C C . PRO A 1 109 ? 1.154 -4.462 2.376 1.00 94.31 109 PRO A C 1
ATOM 851 O O . PRO A 1 109 ? 0.558 -5.195 3.158 1.00 94.31 109 PRO A O 1
ATOM 854 N N . TRP A 1 110 ? 2.104 -3.631 2.806 1.00 93.94 110 TRP A N 1
ATOM 855 C CA . TRP A 1 110 ? 2.546 -3.576 4.207 1.00 93.94 110 TRP A CA 1
ATOM 856 C C . TRP A 1 110 ? 1.659 -2.684 5.074 1.00 93.94 110 TRP A C 1
ATOM 858 O O . TRP A 1 110 ? 1.172 -1.651 4.621 1.00 93.94 110 TRP A O 1
ATOM 868 N N . GLY A 1 111 ? 1.444 -3.088 6.323 1.00 93.38 111 GLY A N 1
ATOM 869 C CA . GLY A 1 111 ? 0.651 -2.336 7.290 1.00 93.38 111 GLY A CA 1
ATOM 870 C C . GLY A 1 111 ? 1.378 -1.123 7.867 1.00 93.38 111 GLY A C 1
ATOM 871 O O . GLY A 1 111 ? 2.597 -1.008 7.767 1.00 93.38 111 GLY A O 1
ATOM 872 N N . ALA A 1 112 ? 0.613 -0.222 8.482 1.00 91.62 112 ALA A N 1
ATOM 873 C CA . ALA A 1 112 ? 1.137 0.916 9.239 1.00 91.62 112 ALA A CA 1
ATOM 874 C C . ALA A 1 112 ? 1.429 0.581 10.717 1.00 91.62 112 ALA A C 1
ATOM 876 O O . ALA A 1 112 ? 2.061 1.377 11.409 1.00 91.62 112 ALA A O 1
ATOM 877 N N . GLY A 1 113 ? 0.945 -0.561 11.215 1.00 81.19 113 GLY A N 1
ATOM 878 C CA . GLY A 1 113 ? 1.270 -1.084 12.538 1.00 81.19 113 GLY A CA 1
ATOM 879 C C . GLY A 1 113 ? 2.645 -1.743 12.509 1.00 81.19 113 GLY A C 1
ATOM 880 O O . GLY A 1 113 ? 2.812 -2.793 11.895 1.00 81.19 113 GLY A O 1
ATOM 881 N N . THR A 1 114 ? 3.627 -1.094 13.130 1.00 57.84 114 THR A N 1
ATOM 882 C CA . THR A 1 114 ? 4.967 -1.646 13.385 1.00 57.84 114 THR A CA 1
ATOM 883 C C . THR A 1 114 ? 4.950 -2.645 14.527 1.00 57.84 114 THR A C 1
ATOM 885 O O . THR A 1 114 ? 4.314 -2.306 15.554 1.00 57.84 114 THR A O 1
#

Radius of gyration: 22.81 Å; chains: 1; bounding box: 51×32×78 Å